Protein AF-A0A7W8AAS8-F1 (afdb_monomer_lite)

Structure (mmCIF, N/CA/C/O backbone):
data_AF-A0A7W8AAS8-F1
#
_entry.id   AF-A0A7W8AAS8-F1
#
loop_
_atom_site.group_PDB
_atom_site.id
_atom_site.type_symbol
_atom_site.label_atom_id
_atom_site.label_alt_id
_atom_site.label_comp_id
_atom_site.label_asym_id
_atom_site.label_entity_id
_atom_site.label_seq_id
_atom_site.pdbx_PDB_ins_code
_atom_site.Cartn_x
_atom_site.Cartn_y
_atom_site.Cartn_z
_atom_site.occupancy
_atom_site.B_iso_or_equiv
_atom_site.auth_seq_id
_atom_site.auth_comp_id
_atom_site.auth_asym_id
_atom_site.auth_atom_id
_atom_site.pdbx_PDB_model_num
ATOM 1 N N . MET A 1 1 ? 1.555 5.153 -0.323 1.00 91.62 1 MET A N 1
ATOM 2 C CA . MET A 1 1 ? 0.617 4.401 0.530 1.00 91.62 1 MET A CA 1
ATOM 3 C C . MET A 1 1 ? -0.033 5.398 1.460 1.00 91.62 1 MET A C 1
ATOM 5 O O . MET A 1 1 ? 0.688 6.033 2.213 1.00 91.62 1 MET A O 1
ATOM 9 N N . ALA A 1 2 ? -1.342 5.578 1.334 1.00 95.81 2 ALA A N 1
ATOM 10 C CA . ALA A 1 2 ? -2.146 6.468 2.158 1.00 95.81 2 ALA A CA 1
ATOM 11 C C . ALA A 1 2 ? -2.898 5.641 3.203 1.00 95.81 2 ALA A C 1
ATOM 13 O O . ALA A 1 2 ? -3.551 4.659 2.848 1.00 95.81 2 ALA A O 1
ATOM 14 N N . THR A 1 3 ? -2.791 6.040 4.463 1.00 96.00 3 THR A N 1
ATOM 15 C CA . THR A 1 3 ? -3.489 5.455 5.621 1.00 96.00 3 THR A CA 1
ATOM 16 C C . THR A 1 3 ? -3.979 6.595 6.507 1.00 96.00 3 THR A C 1
ATOM 18 O O . THR A 1 3 ? -3.568 7.733 6.301 1.00 96.00 3 THR A O 1
ATOM 21 N N . SER A 1 4 ? -4.824 6.324 7.490 1.00 97.06 4 SER A N 1
ATOM 22 C CA . SER A 1 4 ? -5.232 7.328 8.475 1.00 97.06 4 SER A CA 1
ATOM 23 C C . SER A 1 4 ? -5.307 6.713 9.858 1.00 97.06 4 SER A C 1
ATOM 25 O O . SER A 1 4 ? -5.569 5.519 9.967 1.00 97.06 4 SER A O 1
ATOM 27 N N . ASP A 1 5 ? -5.104 7.515 10.894 1.00 95.00 5 ASP A N 1
ATOM 28 C CA . ASP A 1 5 ? -5.282 7.070 12.277 1.00 95.00 5 ASP A CA 1
ATOM 29 C C . ASP A 1 5 ? -6.772 6.870 12.645 1.00 95.00 5 ASP A C 1
ATOM 31 O O . ASP A 1 5 ? -7.677 7.017 11.807 1.00 95.00 5 ASP A O 1
ATOM 35 N N . ALA A 1 6 ? -7.042 6.542 13.914 1.00 95.62 6 ALA A N 1
ATOM 36 C CA . ALA A 1 6 ? -8.401 6.395 14.446 1.00 95.62 6 ALA A CA 1
ATOM 37 C C . ALA A 1 6 ? -9.263 7.672 14.347 1.00 95.62 6 ALA A C 1
ATOM 39 O O . ALA A 1 6 ? -10.491 7.585 14.349 1.00 95.62 6 ALA A O 1
ATOM 40 N N . THR A 1 7 ? -8.646 8.855 14.271 1.00 96.38 7 THR A N 1
ATOM 41 C CA . THR A 1 7 ? -9.345 10.147 14.146 1.00 96.38 7 THR A CA 1
ATOM 42 C C . THR A 1 7 ? -9.642 10.520 12.694 1.00 96.38 7 THR A C 1
ATOM 44 O O . THR A 1 7 ? -10.396 11.458 12.433 1.00 96.38 7 THR A O 1
ATOM 47 N N . GLY A 1 8 ? -9.080 9.769 11.742 1.00 94.19 8 GLY A N 1
ATOM 48 C CA . GLY A 1 8 ? -9.170 10.048 10.316 1.00 94.19 8 GLY A CA 1
ATOM 49 C C . GLY A 1 8 ? -8.105 11.024 9.813 1.00 94.19 8 GLY A C 1
ATOM 50 O O . GLY A 1 8 ? -8.208 11.460 8.666 1.00 94.19 8 GLY A O 1
ATOM 51 N N . LEU A 1 9 ? -7.085 11.359 10.615 1.00 96.06 9 LEU A N 1
ATOM 52 C CA . LEU A 1 9 ? -5.961 12.173 10.155 1.00 96.06 9 LEU A CA 1
ATOM 53 C C . LEU A 1 9 ? -5.130 11.355 9.149 1.00 96.06 9 LEU A C 1
ATOM 55 O O . LEU A 1 9 ? -4.623 10.289 9.511 1.00 96.06 9 LEU A O 1
ATOM 59 N N . PRO A 1 10 ? -4.999 11.796 7.884 1.00 94.44 10 PRO A N 1
ATOM 60 C CA . PRO A 1 10 ? -4.303 11.020 6.869 1.00 94.44 10 PRO A CA 1
ATOM 61 C C . PRO A 1 10 ? -2.780 11.174 6.968 1.00 94.44 10 PRO A C 1
ATOM 63 O O . PRO A 1 10 ? -2.263 12.272 7.158 1.00 94.44 10 PRO A O 1
ATOM 66 N N . ASP A 1 11 ? -2.072 10.075 6.720 1.00 93.19 11 ASP A N 1
ATOM 67 C CA . ASP A 1 11 ? -0.629 10.012 6.486 1.00 93.19 11 ASP A CA 1
ATOM 68 C C . ASP A 1 11 ? -0.335 9.326 5.143 1.00 93.19 11 ASP A C 1
ATOM 70 O O . ASP A 1 11 ? -1.069 8.438 4.690 1.00 93.19 11 ASP A O 1
ATOM 74 N N . CYS A 1 12 ? 0.755 9.735 4.493 1.00 92.06 12 CYS A N 1
ATOM 75 C CA . CYS A 1 12 ? 1.197 9.173 3.227 1.00 92.06 12 CYS A CA 1
ATOM 76 C C . CYS A 1 12 ? 2.685 8.835 3.248 1.00 92.06 12 CYS A C 1
ATOM 78 O O . CYS A 1 12 ? 3.547 9.708 3.211 1.00 92.06 12 CYS A O 1
ATOM 80 N N . SER A 1 13 ? 2.979 7.542 3.148 1.00 88.62 13 SER A N 1
ATOM 81 C CA . SER A 1 13 ? 4.341 7.027 3.043 1.00 88.62 13 SER A CA 1
ATOM 82 C C . SER A 1 13 ? 4.624 6.513 1.622 1.00 88.62 13 SER A C 1
ATOM 84 O O . SER A 1 13 ? 3.861 5.674 1.115 1.00 88.62 13 SER A O 1
ATOM 86 N N . PRO A 1 14 ? 5.692 6.967 0.933 1.00 88.50 14 PRO A N 1
ATOM 87 C CA . PRO A 1 14 ? 6.099 6.374 -0.336 1.00 88.50 14 PRO A CA 1
ATOM 88 C C . PRO A 1 14 ? 6.553 4.930 -0.101 1.00 88.50 14 PRO A C 1
ATOM 90 O O . PRO A 1 14 ? 7.248 4.629 0.867 1.00 88.50 14 PRO A O 1
ATOM 93 N N . ARG A 1 15 ? 6.133 4.022 -0.985 1.00 86.38 15 ARG A N 1
ATOM 94 C CA . ARG A 1 15 ? 6.540 2.613 -0.966 1.00 86.38 15 ARG A CA 1
ATOM 95 C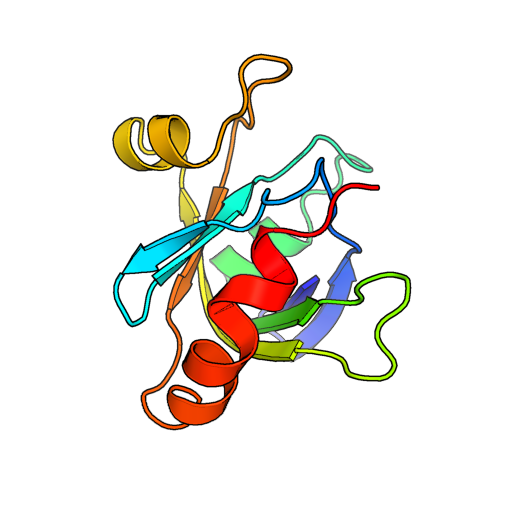 C . ARG A 1 15 ? 7.062 2.254 -2.345 1.00 86.38 15 ARG A C 1
ATOM 97 O O . ARG A 1 15 ? 6.484 2.670 -3.346 1.00 86.38 15 ARG A O 1
ATOM 104 N N . GLY A 1 16 ? 8.143 1.495 -2.376 1.00 82.81 16 GLY A N 1
ATOM 105 C CA . GLY A 1 16 ? 8.786 1.063 -3.602 1.00 82.81 16 GLY A CA 1
ATOM 106 C C . GLY A 1 16 ? 9.795 -0.031 -3.305 1.00 82.81 16 GLY A C 1
ATOM 107 O O . GLY A 1 16 ? 10.285 -0.154 -2.183 1.00 82.81 16 GLY A O 1
ATOM 108 N N . ASP A 1 17 ? 10.058 -0.833 -4.321 1.00 82.62 17 ASP A N 1
ATOM 109 C CA . ASP A 1 17 ? 11.038 -1.911 -4.337 1.00 82.62 17 ASP A CA 1
ATOM 110 C C . ASP A 1 17 ? 11.299 -2.252 -5.821 1.00 82.62 17 ASP A C 1
ATOM 112 O O . ASP A 1 17 ? 10.780 -1.570 -6.713 1.00 82.62 17 ASP A O 1
ATOM 116 N N . TYR A 1 18 ? 12.115 -3.265 -6.106 1.00 82.56 18 TYR A N 1
ATOM 117 C CA . TYR A 1 18 ? 12.409 -3.704 -7.472 1.00 82.56 18 TYR A CA 1
ATOM 118 C C . TYR A 1 18 ? 11.131 -3.973 -8.297 1.00 82.56 18 TYR A C 1
ATOM 120 O O . TYR A 1 18 ? 10.091 -4.325 -7.732 1.00 82.56 18 TYR A O 1
ATOM 128 N N . PRO A 1 19 ? 11.190 -3.852 -9.639 1.00 81.81 19 PRO A N 1
ATOM 129 C CA . PRO A 1 19 ? 10.088 -4.189 -10.538 1.00 81.81 19 PRO A CA 1
ATOM 130 C C . PRO A 1 19 ? 9.287 -5.429 -10.144 1.00 81.81 19 PRO A C 1
ATOM 132 O O . PRO A 1 19 ? 9.846 -6.493 -9.879 1.00 81.81 19 PRO A O 1
ATOM 135 N N . GLY A 1 20 ? 7.961 -5.287 -10.131 1.00 79.19 20 GLY A N 1
ATOM 136 C CA . GLY A 1 20 ? 7.052 -6.378 -9.784 1.00 79.19 20 GLY A CA 1
ATOM 137 C C . GLY A 1 20 ? 6.959 -6.683 -8.286 1.00 79.19 20 GLY A C 1
ATOM 138 O O . GLY A 1 20 ? 6.567 -7.798 -7.933 1.00 79.19 20 GLY A O 1
ATOM 139 N N . PHE A 1 21 ? 7.314 -5.733 -7.412 1.00 81.88 21 PHE A N 1
ATOM 140 C CA . PHE A 1 21 ? 7.221 -5.895 -5.956 1.00 81.88 21 PHE A CA 1
ATOM 141 C C . PHE A 1 21 ? 5.790 -6.063 -5.438 1.00 81.88 21 PHE A C 1
ATOM 143 O O . PHE A 1 21 ? 5.563 -6.818 -4.498 1.00 81.88 21 PHE A O 1
ATOM 150 N N . GLY A 1 22 ? 4.811 -5.388 -6.044 1.00 85.19 22 GLY A N 1
ATOM 151 C CA . GLY A 1 22 ? 3.404 -5.627 -5.741 1.00 85.19 22 GLY A CA 1
ATOM 152 C C . GLY A 1 22 ? 2.951 -6.946 -6.361 1.00 85.19 22 GLY A C 1
ATOM 153 O O . GLY A 1 22 ? 3.081 -7.123 -7.572 1.00 85.19 22 GLY A O 1
ATOM 154 N N . LYS A 1 23 ? 2.412 -7.867 -5.556 1.00 85.25 23 LYS A N 1
ATOM 155 C CA . LYS A 1 23 ? 1.918 -9.173 -6.023 1.00 85.25 23 LYS A CA 1
ATOM 156 C C . LYS A 1 23 ? 0.412 -9.278 -5.880 1.00 85.25 23 LYS A C 1
ATOM 158 O O . LYS A 1 23 ? -0.120 -9.102 -4.793 1.00 85.25 23 LYS A O 1
ATOM 163 N N . VAL A 1 24 ? -0.279 -9.615 -6.960 1.00 86.69 24 VAL A N 1
ATOM 164 C CA . VAL A 1 24 ? -1.706 -9.960 -6.919 1.00 86.69 24 VAL A CA 1
ATOM 165 C C . VAL A 1 24 ? -1.794 -11.440 -6.572 1.00 86.69 24 VAL A C 1
ATOM 167 O O . VAL A 1 24 ? -1.406 -12.274 -7.388 1.00 86.69 24 VAL A O 1
ATOM 170 N N . LEU A 1 25 ? -2.263 -11.743 -5.361 1.00 85.00 25 LEU A N 1
ATOM 171 C CA . LEU A 1 25 ? -2.416 -13.116 -4.872 1.00 85.00 25 LEU A CA 1
ATOM 172 C C . LEU A 1 25 ? -3.683 -13.766 -5.442 1.00 85.00 25 LEU A C 1
ATOM 174 O O . LEU A 1 25 ? -3.681 -14.945 -5.776 1.00 85.00 25 LEU A O 1
ATOM 178 N N . ASP A 1 26 ? -4.752 -12.980 -5.588 1.00 85.69 26 ASP A N 1
ATOM 179 C CA . ASP A 1 26 ? -6.031 -13.406 -6.158 1.00 85.69 26 ASP A CA 1
ATOM 180 C C . ASP A 1 26 ? -6.808 -12.201 -6.731 1.00 85.69 26 ASP A C 1
ATOM 182 O O . ASP A 1 26 ? -6.306 -11.081 -6.763 1.00 85.69 26 ASP A O 1
ATOM 186 N N . GLU A 1 27 ? -8.050 -12.399 -7.186 1.00 83.94 27 GLU A N 1
ATOM 187 C CA . GLU A 1 27 ? -8.883 -11.343 -7.794 1.00 83.94 27 GLU A CA 1
ATOM 188 C C . GLU A 1 27 ? -9.139 -10.101 -6.921 1.00 83.94 27 GLU A C 1
ATOM 190 O O . GLU A 1 27 ? -9.641 -9.092 -7.423 1.00 83.94 27 GLU A O 1
ATOM 195 N N . ARG A 1 28 ? -8.924 -10.186 -5.608 1.00 85.25 28 ARG A N 1
ATOM 196 C CA . ARG A 1 28 ? -9.179 -9.104 -4.651 1.00 85.25 28 ARG A CA 1
ATOM 197 C C . ARG A 1 28 ? -8.002 -8.817 -3.747 1.00 85.25 28 ARG A C 1
ATOM 199 O O . ARG A 1 28 ? -8.068 -7.821 -3.037 1.00 85.25 28 ARG A O 1
ATOM 206 N N . THR A 1 29 ? -6.972 -9.647 -3.765 1.00 87.12 29 THR A N 1
ATOM 207 C CA . THR A 1 29 ? -5.878 -9.563 -2.811 1.00 87.12 29 THR A CA 1
ATOM 208 C C . THR A 1 29 ? -4.588 -9.127 -3.482 1.00 87.12 29 THR A C 1
ATOM 210 O O . THR A 1 29 ? -4.092 -9.767 -4.411 1.00 87.12 29 THR A O 1
ATOM 213 N N . LEU A 1 30 ? -4.013 -8.052 -2.957 1.00 88.94 30 LEU A N 1
ATOM 214 C CA . LEU A 1 30 ? -2.713 -7.526 -3.336 1.00 88.94 30 LEU A CA 1
ATOM 215 C C . LEU A 1 30 ? -1.788 -7.557 -2.119 1.00 88.94 30 LEU A C 1
ATOM 217 O O . LEU A 1 30 ? -2.164 -7.093 -1.050 1.00 88.94 30 LEU A O 1
ATOM 221 N N . ALA A 1 31 ? -0.573 -8.058 -2.286 1.00 89.69 31 ALA A N 1
ATOM 222 C CA . ALA A 1 31 ? 0.471 -8.018 -1.279 1.00 89.69 31 ALA A CA 1
ATOM 223 C C . ALA A 1 31 ? 1.543 -6.997 -1.669 1.00 89.69 31 ALA A C 1
ATOM 225 O O . ALA A 1 31 ? 2.069 -7.022 -2.786 1.00 89.69 31 ALA A O 1
ATOM 226 N N . ILE A 1 32 ? 1.860 -6.105 -0.731 1.00 88.06 32 ILE A N 1
ATOM 227 C CA . ILE A 1 32 ? 2.915 -5.101 -0.854 1.00 88.06 32 ILE A CA 1
ATOM 228 C C . ILE A 1 32 ? 3.995 -5.399 0.192 1.00 88.06 32 ILE A C 1
ATOM 230 O O . ILE A 1 32 ? 3.676 -5.415 1.382 1.00 88.06 32 ILE A O 1
ATOM 234 N N . PRO A 1 33 ? 5.259 -5.619 -0.203 1.00 87.19 33 PRO A N 1
ATOM 235 C CA . PRO A 1 33 ? 6.348 -5.777 0.740 1.00 87.19 33 PRO A CA 1
ATOM 236 C C . PRO A 1 33 ? 6.585 -4.495 1.520 1.00 87.19 33 PRO A C 1
ATOM 238 O O . PRO A 1 33 ? 6.611 -3.399 0.955 1.00 87.19 33 PRO A O 1
ATOM 241 N N . ASP A 1 34 ? 6.823 -4.649 2.817 1.00 83.75 34 ASP A N 1
ATOM 242 C CA . ASP A 1 34 ? 7.369 -3.582 3.630 1.00 83.75 34 ASP A CA 1
ATOM 243 C C . ASP A 1 34 ? 8.892 -3.688 3.686 1.00 83.75 34 ASP A C 1
ATOM 245 O O . ASP A 1 34 ? 9.472 -4.703 4.093 1.00 83.75 34 ASP A O 1
ATOM 249 N N . ARG A 1 35 ? 9.546 -2.624 3.221 1.00 80.06 35 ARG A N 1
ATOM 250 C CA . ARG A 1 35 ? 10.997 -2.476 3.253 1.00 80.06 35 ARG A CA 1
ATOM 251 C C . ARG A 1 35 ? 11.376 -1.527 4.383 1.00 80.06 35 ARG A C 1
ATOM 253 O O . ARG A 1 35 ? 10.650 -0.562 4.611 1.00 80.06 35 ARG A O 1
ATOM 260 N N . PRO A 1 36 ? 12.517 -1.752 5.062 1.00 74.62 36 PRO A N 1
ATOM 261 C CA . PRO A 1 36 ? 12.984 -0.841 6.098 1.00 74.62 36 PRO A CA 1
ATOM 262 C C . PRO A 1 36 ? 13.104 0.588 5.552 1.00 74.62 36 PRO A C 1
ATOM 264 O O . PRO A 1 36 ? 13.970 0.872 4.729 1.00 74.62 36 PRO A O 1
ATOM 267 N N . GLY A 1 37 ? 12.204 1.465 5.994 1.00 76.75 37 GLY A N 1
ATOM 268 C CA . GLY A 1 37 ? 12.210 2.890 5.672 1.00 76.75 37 GLY A CA 1
ATOM 269 C C . GLY A 1 37 ? 12.801 3.722 6.810 1.00 76.75 37 GLY A C 1
ATOM 270 O O . GLY A 1 37 ? 13.794 3.346 7.433 1.00 76.75 37 GLY A O 1
ATOM 271 N N . ASN A 1 38 ? 12.129 4.825 7.144 1.00 75.88 38 ASN A N 1
ATOM 272 C CA . ASN A 1 38 ? 12.452 5.711 8.274 1.00 75.88 38 ASN A CA 1
ATOM 273 C C . ASN A 1 38 ? 12.256 5.073 9.671 1.00 75.88 38 ASN A C 1
ATOM 275 O O . ASN A 1 38 ? 12.482 5.738 10.676 1.00 75.88 38 ASN A O 1
ATOM 279 N N . LYS A 1 39 ? 11.855 3.793 9.738 1.00 74.69 39 LYS A N 1
ATOM 280 C CA . LYS A 1 39 ? 11.608 3.011 10.964 1.00 74.69 39 LYS A CA 1
ATOM 281 C C . LYS A 1 39 ? 10.523 3.583 11.890 1.00 74.69 39 LYS A C 1
ATOM 283 O O . LYS A 1 39 ? 10.482 3.199 13.054 1.00 74.69 39 LYS A O 1
ATOM 288 N N . LEU A 1 40 ? 9.641 4.451 11.386 1.00 79.44 40 LEU A N 1
ATOM 289 C CA . LEU A 1 40 ? 8.564 5.043 12.192 1.00 79.44 40 LEU A CA 1
ATOM 290 C C . LEU A 1 40 ? 7.306 4.163 12.272 1.00 79.44 40 LEU A C 1
ATOM 292 O O . LEU A 1 40 ? 6.519 4.316 13.193 1.00 79.44 40 LEU A O 1
ATOM 296 N N . ALA A 1 41 ? 7.143 3.186 11.369 1.00 84.81 41 ALA A N 1
ATOM 297 C CA . ALA A 1 41 ? 6.029 2.223 11.356 1.00 84.81 41 ALA A CA 1
ATOM 298 C C . ALA A 1 41 ? 4.611 2.847 11.394 1.00 84.81 41 ALA A C 1
ATOM 300 O O . ALA A 1 41 ? 3.639 2.139 11.662 1.00 84.81 41 ALA A O 1
ATOM 301 N N . ASP A 1 42 ? 4.476 4.134 11.054 1.00 89.88 42 ASP A N 1
ATOM 302 C CA . ASP A 1 42 ? 3.223 4.894 11.155 1.00 89.88 42 ASP A CA 1
ATOM 303 C C . ASP A 1 42 ? 2.080 4.239 10.377 1.00 89.88 42 ASP A C 1
ATOM 305 O O . ASP A 1 42 ? 0.991 4.050 10.912 1.00 89.88 42 ASP A O 1
ATOM 309 N N . SER A 1 43 ? 2.332 3.777 9.145 1.00 90.81 43 SER A N 1
ATOM 310 C CA . SER A 1 43 ? 1.284 3.114 8.360 1.00 90.81 43 SER A CA 1
ATOM 311 C C . SER A 1 43 ? 0.786 1.821 9.015 1.00 90.81 43 SER A C 1
ATOM 313 O O . SER A 1 43 ? -0.380 1.485 8.863 1.00 90.81 43 SER A O 1
ATOM 315 N N . PHE A 1 44 ? 1.633 1.078 9.737 1.00 91.62 44 PHE A N 1
ATOM 316 C CA . PHE A 1 44 ? 1.192 -0.134 10.436 1.00 91.62 44 PHE A CA 1
ATOM 317 C C . PHE A 1 44 ? 0.386 0.185 11.681 1.00 91.62 44 PHE A C 1
ATOM 319 O O . PHE A 1 44 ? -0.612 -0.484 11.936 1.00 91.62 44 PHE A O 1
ATOM 326 N N . ARG A 1 45 ? 0.792 1.220 12.420 1.00 92.69 45 ARG A N 1
ATOM 327 C CA . ARG A 1 45 ? 0.007 1.731 13.539 1.00 92.69 45 ARG A CA 1
ATOM 328 C C . ARG A 1 45 ? -1.375 2.178 13.066 1.00 92.69 45 ARG A C 1
ATOM 330 O O . ARG A 1 45 ? -2.371 1.737 13.626 1.00 92.69 45 ARG A O 1
ATOM 337 N N . ASN A 1 46 ? -1.425 2.960 11.989 1.00 95.19 46 ASN A N 1
ATOM 338 C CA . ASN A 1 46 ? -2.676 3.396 11.379 1.00 95.19 46 ASN A CA 1
ATOM 339 C C . ASN A 1 46 ? -3.542 2.199 10.976 1.00 95.19 46 ASN A C 1
ATOM 341 O O . ASN A 1 46 ? -4.688 2.131 11.389 1.00 95.19 46 ASN A O 1
ATOM 345 N N . LEU A 1 47 ? -2.983 1.206 10.270 1.00 94.38 47 LEU A N 1
ATOM 346 C CA . LEU A 1 47 ? -3.723 0.007 9.848 1.00 94.38 47 LEU A CA 1
ATOM 347 C C . LEU A 1 47 ? -4.243 -0.856 11.006 1.00 94.38 47 LEU A C 1
ATOM 349 O O . LEU A 1 47 ? -5.214 -1.587 10.821 1.00 94.38 47 LEU A O 1
ATOM 353 N N . ALA A 1 48 ? -3.615 -0.796 12.182 1.00 93.12 48 ALA A N 1
ATOM 354 C CA . ALA A 1 48 ? -4.093 -1.499 13.370 1.00 93.12 48 ALA A CA 1
ATOM 355 C C . ALA A 1 48 ? -5.331 -0.829 13.995 1.00 93.12 48 ALA A C 1
ATOM 357 O O . ALA A 1 48 ? -6.152 -1.511 14.605 1.00 93.12 48 ALA A O 1
ATOM 358 N N . GLU A 1 49 ? -5.469 0.489 13.843 1.00 95.12 49 GLU A N 1
ATOM 359 C CA . GLU A 1 49 ? -6.579 1.280 14.391 1.00 95.12 49 GLU A CA 1
ATOM 360 C C . GLU A 1 49 ? -7.680 1.551 13.346 1.00 95.12 49 GLU A C 1
ATOM 362 O O . GLU A 1 49 ? -8.855 1.701 13.685 1.00 95.12 49 GLU A O 1
ATOM 367 N N . ASN A 1 50 ? -7.305 1.600 12.069 1.00 95.75 50 ASN A N 1
ATOM 368 C CA . ASN A 1 50 ? -8.141 1.919 10.922 1.00 95.75 50 ASN A CA 1
ATOM 369 C C . ASN A 1 50 ? -7.593 1.205 9.677 1.00 95.75 50 ASN A C 1
ATOM 371 O O . ASN A 1 50 ? -6.575 1.582 9.100 1.00 95.75 50 ASN A O 1
ATOM 375 N N . ASP A 1 51 ? -8.303 0.176 9.228 1.00 95.88 51 ASP A N 1
ATOM 376 C CA . ASP A 1 51 ? -7.866 -0.704 8.142 1.00 95.88 51 ASP A CA 1
ATOM 377 C C . ASP A 1 51 ? -7.967 -0.072 6.739 1.00 95.88 51 ASP A C 1
ATOM 379 O O . ASP A 1 51 ? -7.632 -0.724 5.749 1.00 95.88 51 ASP A O 1
ATOM 383 N N . GLY A 1 52 ? -8.430 1.176 6.617 1.00 96.12 52 GLY A N 1
ATOM 384 C CA . GLY A 1 52 ? -8.542 1.886 5.347 1.00 96.12 52 GLY A CA 1
ATOM 385 C C . GLY A 1 52 ? -7.183 2.188 4.708 1.00 96.12 52 GLY A C 1
ATOM 386 O O . GLY A 1 52 ? -6.290 2.758 5.333 1.00 96.12 52 GLY A O 1
ATOM 387 N N . ILE A 1 53 ? -7.034 1.854 3.421 1.00 95.69 53 ILE A N 1
ATOM 388 C CA . ILE A 1 53 ? -5.797 2.097 2.670 1.00 95.69 53 ILE A CA 1
ATOM 389 C C . ILE A 1 53 ? -6.060 2.579 1.239 1.00 95.69 53 ILE A C 1
ATOM 391 O O . ILE A 1 53 ? -6.960 2.097 0.540 1.00 95.69 53 ILE A O 1
ATOM 395 N N . GLY A 1 54 ? -5.208 3.497 0.784 1.00 94.31 54 GLY A N 1
ATOM 396 C CA . GLY A 1 54 ? -5.094 3.926 -0.606 1.00 94.31 54 GLY A CA 1
ATOM 397 C C . GLY A 1 54 ? -3.689 3.680 -1.159 1.00 94.31 54 GLY A C 1
ATOM 398 O O . GLY A 1 54 ? -2.677 4.029 -0.546 1.00 94.31 54 GLY A O 1
ATOM 399 N N . LEU A 1 55 ? -3.606 3.100 -2.349 1.00 92.00 55 LEU A N 1
ATOM 400 C CA . LEU A 1 55 ? -2.373 2.927 -3.106 1.00 92.00 55 LEU A CA 1
ATOM 401 C C . LEU A 1 55 ? -2.466 3.675 -4.431 1.00 92.00 55 LEU A C 1
ATOM 403 O O . LEU A 1 55 ? -3.506 3.707 -5.085 1.00 92.00 55 LEU A O 1
ATOM 407 N N . MET A 1 56 ? -1.339 4.249 -4.829 1.00 90.88 56 MET A N 1
ATOM 408 C CA . MET A 1 56 ? -1.155 4.900 -6.114 1.00 90.88 56 MET A CA 1
ATOM 409 C C . MET A 1 56 ? 0.164 4.396 -6.687 1.00 90.88 56 MET A C 1
ATOM 411 O O . MET A 1 56 ? 1.215 4.575 -6.070 1.00 90.88 56 MET A O 1
ATOM 415 N N . PHE A 1 57 ? 0.094 3.733 -7.835 1.00 87.31 57 PHE A N 1
ATOM 416 C CA . PHE A 1 57 ? 1.261 3.258 -8.563 1.00 87.31 57 PHE A CA 1
ATOM 417 C C . PHE A 1 57 ? 1.664 4.313 -9.581 1.00 87.31 57 PHE A C 1
ATOM 419 O O . PHE A 1 57 ? 0.919 4.605 -10.517 1.00 87.31 57 PHE A O 1
ATOM 426 N N . VAL A 1 58 ? 2.853 4.872 -9.382 1.00 86.88 58 VAL A N 1
ATOM 427 C CA . VAL A 1 58 ? 3.502 5.766 -10.336 1.00 86.88 58 VAL A CA 1
ATOM 428 C C . VAL A 1 58 ? 4.552 4.945 -11.064 1.00 86.88 58 VAL A C 1
ATOM 430 O O . VAL A 1 58 ? 5.511 4.486 -10.446 1.00 86.88 58 VAL A O 1
ATOM 433 N N . ILE A 1 59 ? 4.345 4.721 -12.359 1.00 82.06 59 ILE A N 1
ATOM 434 C CA . ILE A 1 59 ? 5.235 3.893 -13.171 1.00 82.06 59 ILE A CA 1
ATOM 435 C C . ILE A 1 59 ? 5.988 4.818 -14.133 1.00 82.06 59 ILE A C 1
ATOM 437 O O . ILE A 1 59 ? 5.345 5.484 -14.949 1.00 82.06 59 ILE A O 1
ATOM 441 N N . PRO A 1 60 ? 7.329 4.898 -14.055 1.00 80.75 60 PRO A N 1
ATOM 442 C CA . PRO A 1 60 ? 8.114 5.708 -14.979 1.00 80.75 60 PRO A CA 1
ATOM 443 C C . PRO A 1 60 ? 7.799 5.371 -16.443 1.00 80.75 60 PRO A C 1
ATOM 445 O O . PRO A 1 60 ? 7.697 4.205 -16.814 1.00 80.75 60 PRO A O 1
ATOM 448 N N . GLY A 1 61 ? 7.622 6.399 -17.275 1.00 85.38 61 GLY A N 1
ATOM 449 C CA . GLY A 1 61 ? 7.293 6.243 -18.697 1.00 85.38 61 GLY A CA 1
ATOM 450 C C . GLY A 1 61 ? 5.803 6.051 -19.009 1.00 85.38 61 GLY A C 1
ATOM 451 O O . GLY A 1 61 ? 5.409 6.201 -20.165 1.00 85.38 61 GLY A O 1
ATOM 452 N N . LEU A 1 62 ? 4.955 5.802 -18.007 1.00 83.00 62 LEU A N 1
ATOM 453 C CA . LEU A 1 62 ? 3.499 5.816 -18.160 1.00 83.00 62 LEU A CA 1
ATOM 454 C C . LEU A 1 62 ? 2.939 7.181 -17.745 1.00 83.00 62 LEU A C 1
ATOM 456 O O . LEU A 1 62 ? 3.322 7.756 -16.730 1.00 83.00 62 LEU A O 1
ATOM 460 N N . ARG A 1 63 ? 2.010 7.709 -18.550 1.00 87.00 63 ARG A N 1
ATOM 461 C CA . ARG A 1 63 ? 1.281 8.959 -18.250 1.00 87.00 63 ARG A CA 1
ATOM 462 C C . ARG A 1 63 ? 0.056 8.732 -17.362 1.00 87.00 63 ARG A C 1
ATOM 464 O O . ARG A 1 63 ? -0.615 9.686 -16.983 1.00 87.00 63 ARG A O 1
ATOM 471 N N . GLU A 1 64 ? -0.234 7.474 -17.073 1.00 81.62 64 GLU A N 1
ATOM 472 C CA . GLU A 1 64 ? -1.372 7.017 -16.292 1.00 81.62 64 GLU A CA 1
ATOM 473 C C . GLU A 1 64 ? -0.884 6.515 -14.936 1.00 81.62 64 GLU A C 1
ATOM 475 O O . GLU A 1 64 ? 0.241 6.029 -14.797 1.00 81.62 64 GLU A O 1
ATOM 480 N N . VAL A 1 65 ? -1.752 6.622 -13.936 1.00 83.75 65 VAL A N 1
ATOM 481 C CA . VAL A 1 65 ? -1.505 6.133 -12.581 1.00 83.75 65 VAL A CA 1
ATOM 482 C C . VAL A 1 65 ? -2.584 5.127 -12.234 1.00 83.75 65 VAL A C 1
ATOM 484 O O . VAL A 1 65 ? -3.766 5.380 -12.455 1.00 83.75 65 VAL A O 1
ATOM 487 N N . LEU A 1 66 ? -2.189 3.987 -11.675 1.00 83.12 66 LEU A N 1
ATOM 488 C CA . LEU A 1 66 ? -3.153 3.027 -11.150 1.00 83.12 66 LEU A CA 1
ATOM 489 C C . LEU A 1 66 ? -3.447 3.393 -9.700 1.00 83.12 66 LEU A C 1
ATOM 491 O O . LEU A 1 66 ? -2.542 3.403 -8.861 1.00 83.12 66 LEU A O 1
ATOM 495 N N . ARG A 1 67 ? -4.717 3.666 -9.400 1.00 87.31 67 ARG A N 1
ATOM 496 C CA . ARG A 1 67 ? -5.182 3.884 -8.033 1.00 87.31 67 ARG A CA 1
ATOM 497 C C . ARG A 1 67 ? -5.960 2.675 -7.550 1.00 87.31 67 ARG A C 1
ATOM 499 O O . ARG A 1 67 ? -6.840 2.176 -8.240 1.00 87.31 67 ARG A O 1
ATOM 506 N N . VAL A 1 68 ? -5.661 2.243 -6.333 1.00 87.44 68 VAL A N 1
ATOM 507 C CA . VAL A 1 68 ? -6.366 1.146 -5.679 1.00 87.44 68 VAL A CA 1
ATOM 508 C C . VAL A 1 68 ? -6.741 1.601 -4.277 1.00 87.44 68 VAL A C 1
ATOM 510 O O . VAL A 1 68 ? -5.885 2.076 -3.539 1.00 87.44 68 VAL A O 1
ATOM 513 N N . ASN A 1 6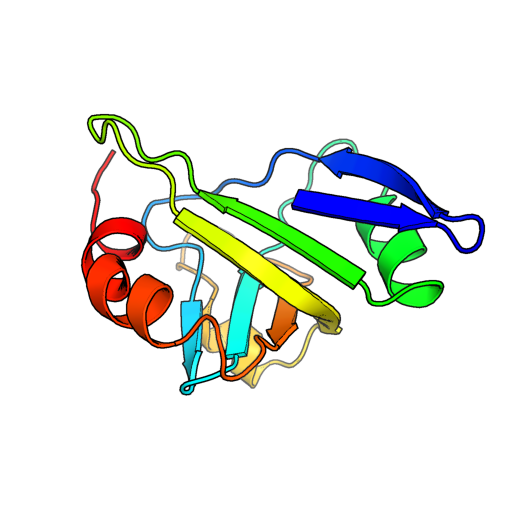9 ? -8.001 1.442 -3.886 1.00 91.25 69 ASN A N 1
ATOM 514 C CA . ASN A 1 69 ? -8.456 1.676 -2.512 1.00 91.25 69 ASN A CA 1
ATOM 515 C C . ASN A 1 69 ? -9.075 0.405 -1.946 1.00 91.25 69 ASN A C 1
ATOM 517 O O . ASN A 1 69 ? -9.702 -0.364 -2.678 1.00 91.25 69 ASN A O 1
ATOM 521 N N . GLY A 1 70 ? -8.923 0.192 -0.647 1.00 93.44 70 GLY A N 1
ATOM 522 C CA . GLY A 1 70 ? -9.357 -1.044 -0.023 1.00 93.44 70 GLY A CA 1
ATOM 523 C C . GLY A 1 70 ? -9.139 -1.053 1.475 1.00 93.44 70 GLY A C 1
ATOM 524 O O . GLY A 1 70 ? -9.001 -0.005 2.104 1.00 93.44 70 GLY A O 1
ATOM 525 N N . ARG A 1 71 ? -9.122 -2.266 2.018 1.00 94.56 71 ARG A N 1
ATOM 526 C CA . ARG A 1 71 ? -8.781 -2.533 3.415 1.00 94.56 71 ARG A CA 1
ATOM 527 C C . ARG A 1 71 ? -7.475 -3.297 3.477 1.00 94.56 71 ARG A C 1
ATOM 529 O O . ARG A 1 71 ? -7.269 -4.151 2.614 1.00 94.56 71 ARG A O 1
ATOM 536 N N . ALA A 1 72 ? -6.619 -3.024 4.449 1.00 94.88 72 ALA A N 1
ATOM 537 C CA . ALA A 1 72 ? -5.374 -3.755 4.606 1.00 94.88 72 ALA A CA 1
ATOM 538 C C . ALA A 1 72 ? -5.053 -4.130 6.044 1.00 94.88 72 ALA A C 1
ATOM 540 O O . ALA A 1 72 ? -5.527 -3.512 6.989 1.00 94.88 72 ALA A O 1
ATOM 541 N N . TYR A 1 73 ? -4.206 -5.144 6.177 1.00 93.38 73 TYR A N 1
ATOM 542 C CA . TYR A 1 73 ? -3.598 -5.529 7.440 1.00 93.38 73 TYR A CA 1
ATOM 543 C C . TYR A 1 73 ? -2.130 -5.934 7.231 1.00 93.38 73 TYR A C 1
ATOM 545 O O . TYR A 1 73 ? -1.767 -6.393 6.138 1.00 93.38 73 TYR A O 1
ATOM 553 N N . PRO A 1 74 ? -1.270 -5.759 8.250 1.00 91.38 74 PRO A N 1
ATOM 554 C CA . PRO A 1 74 ? 0.082 -6.301 8.244 1.00 91.38 74 PRO A CA 1
ATOM 555 C C . PRO A 1 74 ? 0.063 -7.827 8.420 1.00 91.38 74 PRO A C 1
ATOM 557 O O . PRO A 1 74 ? -0.682 -8.345 9.246 1.00 91.38 74 PRO A O 1
ATOM 560 N N . THR A 1 75 ? 0.899 -8.546 7.676 1.00 89.44 75 THR A N 1
ATOM 561 C CA . THR A 1 75 ? 1.091 -9.998 7.808 1.00 89.44 75 THR A CA 1
ATOM 562 C C . THR A 1 75 ? 2.559 -10.372 7.613 1.00 89.44 75 THR A C 1
ATOM 564 O O . THR A 1 75 ? 3.283 -9.712 6.864 1.00 89.44 75 THR A O 1
ATOM 567 N N . ASP A 1 76 ? 3.000 -11.427 8.286 1.00 88.38 76 ASP A N 1
ATOM 568 C CA . ASP A 1 76 ? 4.298 -12.086 8.128 1.00 88.38 76 ASP A CA 1
ATOM 569 C C . ASP A 1 76 ? 4.141 -13.569 7.735 1.00 88.38 76 ASP A C 1
ATOM 571 O O . ASP A 1 76 ? 5.087 -14.353 7.839 1.00 88.38 76 ASP A O 1
ATOM 575 N N . GLU A 1 77 ? 2.953 -13.948 7.245 1.00 88.12 77 GLU A N 1
ATOM 576 C CA . GLU A 1 77 ? 2.636 -15.314 6.833 1.00 88.12 77 GLU A CA 1
ATOM 577 C C . GLU A 1 77 ? 3.670 -15.854 5.824 1.00 88.12 77 GLU A C 1
ATOM 579 O O . GLU A 1 77 ? 3.890 -15.233 4.772 1.00 88.12 77 GLU A O 1
ATOM 584 N N . PRO A 1 78 ? 4.285 -17.027 6.092 1.00 85.38 78 PRO A N 1
ATOM 585 C CA . PRO A 1 78 ? 5.353 -17.574 5.255 1.00 85.38 78 PRO A CA 1
ATOM 586 C C . PRO A 1 78 ? 4.945 -17.770 3.794 1.00 85.38 78 PRO A C 1
ATOM 588 O O . PRO A 1 78 ? 5.735 -17.490 2.892 1.00 85.38 78 PRO A O 1
ATOM 591 N N . ASP A 1 79 ? 3.704 -18.199 3.561 1.00 86.06 79 ASP A N 1
ATOM 592 C CA . ASP A 1 79 ? 3.179 -18.469 2.222 1.00 86.06 79 ASP A CA 1
ATOM 593 C C . ASP A 1 79 ? 3.053 -17.181 1.401 1.00 86.06 79 ASP A C 1
ATOM 595 O O . ASP A 1 79 ? 3.406 -17.145 0.222 1.00 86.06 79 ASP A O 1
ATOM 599 N N . VAL A 1 80 ? 2.635 -16.082 2.035 1.00 84.81 80 VAL A N 1
ATOM 600 C CA . VAL A 1 80 ? 2.575 -14.768 1.386 1.00 84.81 80 VAL A CA 1
ATOM 601 C C . VAL A 1 80 ? 3.990 -14.227 1.158 1.00 84.81 80 VAL A C 1
ATOM 603 O O . VAL A 1 80 ? 4.301 -13.713 0.079 1.00 84.81 80 VAL A O 1
ATOM 606 N N . ALA A 1 81 ? 4.885 -14.391 2.135 1.00 83.56 81 ALA A N 1
ATOM 607 C CA . ALA A 1 81 ? 6.276 -13.957 2.030 1.00 83.56 81 ALA A CA 1
ATOM 608 C C . ALA A 1 81 ? 7.030 -14.669 0.900 1.00 83.56 81 ALA A C 1
ATOM 610 O O . ALA A 1 81 ? 7.794 -14.023 0.175 1.00 83.56 81 ALA A O 1
ATOM 611 N N . ALA A 1 82 ? 6.780 -15.962 0.695 1.00 81.06 82 ALA A N 1
ATOM 612 C CA . ALA A 1 82 ? 7.382 -16.740 -0.383 1.00 81.06 82 ALA A CA 1
ATOM 613 C C . ALA A 1 82 ? 7.031 -16.193 -1.779 1.00 81.06 82 ALA A C 1
ATOM 615 O O . ALA A 1 82 ? 7.859 -16.253 -2.686 1.00 81.06 82 ALA A O 1
ATOM 616 N N . VAL A 1 83 ? 5.838 -15.614 -1.948 1.00 78.56 83 VAL A N 1
ATOM 617 C CA . VAL A 1 83 ? 5.364 -15.070 -3.233 1.00 78.56 83 VAL A CA 1
ATOM 618 C C . VAL A 1 83 ? 5.911 -13.666 -3.508 1.00 78.56 83 VAL A C 1
ATOM 620 O O . VAL A 1 83 ? 6.179 -13.305 -4.657 1.00 78.56 83 VAL A O 1
ATOM 623 N N . VAL A 1 84 ? 6.064 -12.848 -2.465 1.00 74.50 84 VAL A N 1
ATOM 624 C CA . VAL A 1 84 ? 6.396 -11.420 -2.599 1.00 74.50 84 VAL A CA 1
ATOM 625 C C . VAL A 1 84 ? 7.898 -11.160 -2.668 1.00 74.50 84 VAL A C 1
ATOM 627 O O . VAL A 1 84 ? 8.324 -10.171 -3.262 1.00 74.50 84 VAL A O 1
ATOM 630 N N . THR A 1 85 ? 8.717 -12.033 -2.089 1.00 66.25 85 THR A N 1
ATOM 631 C CA . THR A 1 85 ? 10.130 -11.739 -1.845 1.00 66.25 85 THR A CA 1
ATOM 632 C C . THR A 1 85 ? 11.030 -12.166 -3.014 1.00 66.25 85 THR A C 1
ATOM 634 O O . THR A 1 85 ? 11.232 -13.364 -3.208 1.00 66.25 85 THR A O 1
ATOM 637 N N . PRO A 1 86 ? 11.654 -11.242 -3.774 1.00 60.12 86 PRO A N 1
ATOM 638 C CA . PRO A 1 86 ? 12.753 -11.604 -4.665 1.00 60.12 86 PRO A CA 1
ATOM 639 C C . PRO A 1 86 ? 14.012 -11.973 -3.859 1.00 60.12 86 PRO A C 1
ATOM 641 O O . PRO A 1 86 ? 14.243 -11.451 -2.767 1.00 60.12 86 PRO A O 1
ATOM 644 N N . ALA A 1 87 ? 14.860 -12.840 -4.423 1.00 51.00 87 ALA A N 1
ATOM 645 C CA . ALA A 1 87 ? 16.005 -13.489 -3.765 1.00 51.00 87 ALA A CA 1
ATOM 646 C C . ALA A 1 87 ? 17.031 -12.558 -3.073 1.00 51.00 87 ALA A C 1
ATOM 648 O O . ALA A 1 87 ? 17.857 -13.030 -2.298 1.00 51.00 87 ALA A O 1
ATOM 649 N N . VAL A 1 88 ? 16.996 -11.248 -3.338 1.00 47.22 88 VAL A N 1
ATOM 650 C CA . VAL A 1 88 ? 18.053 -10.292 -2.967 1.00 47.22 88 VAL A CA 1
ATOM 651 C C . VAL A 1 88 ? 17.816 -9.619 -1.605 1.00 47.22 88 VAL A C 1
ATOM 653 O O . VAL A 1 88 ? 18.753 -9.097 -1.009 1.00 47.22 88 VAL A O 1
ATOM 656 N N . SER A 1 89 ? 16.591 -9.624 -1.065 1.00 52.72 89 SER A N 1
ATOM 657 C CA . SER A 1 89 ? 16.321 -9.063 0.269 1.00 52.72 89 SER A CA 1
ATOM 658 C C . SER A 1 89 ? 14.982 -9.555 0.814 1.00 52.72 89 SER A C 1
ATOM 660 O O . SER A 1 89 ? 13.969 -9.459 0.119 1.00 52.72 89 SER A O 1
ATOM 662 N N . ARG A 1 90 ? 14.943 -10.022 2.071 1.00 57.16 90 ARG A N 1
ATOM 663 C CA . ARG A 1 90 ? 13.711 -10.479 2.739 1.00 57.16 90 ARG A CA 1
ATOM 664 C C . ARG A 1 90 ? 12.895 -9.306 3.280 1.00 57.16 90 ARG A C 1
ATOM 666 O O . ARG A 1 90 ? 13.371 -8.581 4.152 1.00 57.16 90 ARG A O 1
ATOM 673 N N . ALA A 1 91 ? 11.669 -9.134 2.785 1.00 58.81 91 ALA A N 1
ATOM 674 C CA . ALA A 1 91 ? 10.666 -8.347 3.497 1.00 58.81 91 ALA A CA 1
ATOM 675 C C . ALA A 1 91 ? 10.280 -9.114 4.773 1.00 58.81 91 ALA A C 1
ATOM 677 O O . ALA A 1 91 ? 10.141 -10.335 4.733 1.00 58.81 91 ALA A O 1
ATOM 678 N N . ARG A 1 92 ? 10.181 -8.419 5.912 1.00 61.88 92 ARG A N 1
ATOM 679 C CA . ARG A 1 92 ? 9.783 -9.040 7.192 1.00 61.88 92 ARG A CA 1
ATOM 680 C C . ARG A 1 92 ? 8.289 -8.923 7.463 1.00 61.88 92 ARG A C 1
ATOM 682 O O . ARG A 1 92 ? 7.746 -9.755 8.169 1.00 61.88 92 ARG A O 1
ATOM 689 N N . LEU A 1 93 ? 7.661 -7.896 6.904 1.00 64.56 93 LEU A N 1
ATOM 690 C CA . LEU A 1 93 ? 6.225 -7.683 6.950 1.00 64.56 93 LEU A CA 1
ATOM 691 C C . LEU A 1 93 ? 5.716 -7.353 5.555 1.00 64.56 93 LEU A C 1
ATOM 693 O O . LEU A 1 93 ? 6.431 -6.794 4.719 1.00 64.56 93 LEU A O 1
ATOM 697 N N . LEU A 1 94 ? 4.458 -7.693 5.329 1.00 72.19 94 LEU A N 1
ATOM 698 C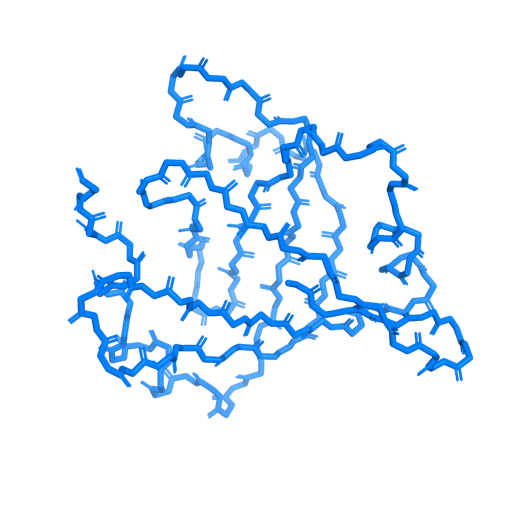 CA . LEU A 1 94 ? 3.722 -7.454 4.103 1.00 72.19 94 LEU A CA 1
ATOM 699 C C . LEU A 1 94 ? 2.431 -6.731 4.462 1.00 72.19 94 LEU A C 1
ATOM 701 O O . LEU A 1 94 ? 1.816 -6.997 5.488 1.00 72.19 94 LEU A O 1
ATOM 705 N N . THR A 1 95 ? 2.006 -5.816 3.605 1.00 76.50 95 THR A N 1
ATOM 706 C CA . THR A 1 95 ? 0.670 -5.227 3.674 1.00 76.50 95 THR A CA 1
ATOM 707 C C . THR A 1 95 ? -0.217 -5.983 2.703 1.00 76.50 95 THR A C 1
ATOM 709 O O . THR A 1 95 ? 0.015 -5.928 1.492 1.00 76.50 95 THR A O 1
ATOM 712 N N . LEU A 1 96 ? -1.212 -6.696 3.224 1.00 79.75 96 LEU A N 1
ATOM 713 C CA . LEU A 1 96 ? -2.182 -7.413 2.410 1.00 79.75 96 LEU A CA 1
ATOM 714 C C . LEU A 1 96 ? -3.429 -6.554 2.265 1.00 79.75 96 LEU A C 1
ATOM 716 O O . LEU A 1 96 ? -4.072 -6.213 3.249 1.00 79.75 96 LEU A O 1
ATOM 720 N N . MET A 1 97 ? -3.749 -6.191 1.031 1.00 85.69 97 MET A N 1
ATOM 721 C CA . MET A 1 97 ? -4.829 -5.286 0.680 1.00 85.69 97 MET A CA 1
ATOM 722 C C . MET A 1 97 ? -5.947 -6.034 -0.039 1.00 85.69 97 MET A C 1
ATOM 724 O O . MET A 1 97 ? -5.704 -6.714 -1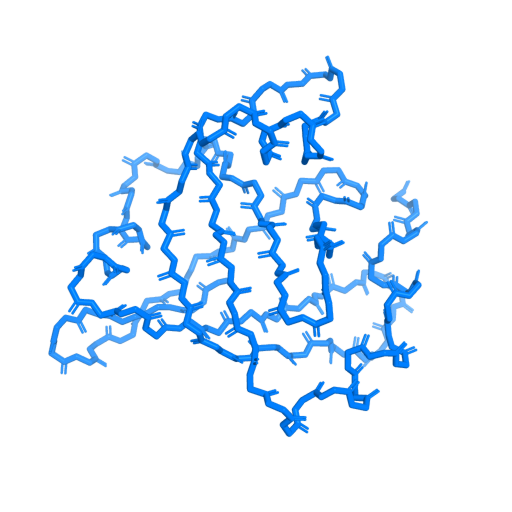.035 1.00 85.69 97 MET A O 1
ATOM 728 N N . ARG A 1 98 ? -7.183 -5.840 0.426 1.00 83.81 98 ARG A N 1
ATOM 729 C CA . ARG A 1 98 ? -8.411 -6.343 -0.193 1.00 83.81 98 ARG A CA 1
ATOM 730 C C . ARG A 1 98 ? -9.164 -5.232 -0.915 1.00 83.81 98 ARG A C 1
ATOM 732 O O . ARG A 1 98 ? -9.533 -4.228 -0.302 1.00 83.81 98 ARG A O 1
ATOM 739 N N . THR A 1 99 ? -9.433 -5.424 -2.203 1.00 78.69 99 THR A N 1
ATOM 740 C CA . THR A 1 99 ? -10.102 -4.431 -3.057 1.00 78.69 99 THR A CA 1
ATOM 741 C C . THR A 1 99 ? -11.620 -4.679 -3.179 1.00 78.69 99 THR A C 1
ATOM 743 O O . THR A 1 99 ? -12.075 -5.830 -3.242 1.00 78.69 99 THR A O 1
ATOM 746 N N . PRO A 1 100 ? -12.458 -3.621 -3.223 1.00 69.00 100 PRO A N 1
ATOM 747 C CA . PRO A 1 100 ? -13.886 -3.740 -3.518 1.00 69.00 100 PRO A CA 1
ATOM 748 C C . PRO A 1 100 ? -14.154 -4.180 -4.967 1.00 69.00 100 PRO A C 1
ATOM 750 O O . PRO A 1 100 ? -13.400 -3.853 -5.882 1.00 69.00 100 PRO A O 1
ATOM 753 N N . ARG A 1 101 ? -15.298 -4.845 -5.211 1.00 61.25 101 ARG A N 1
ATOM 754 C CA . ARG A 1 101 ? -15.711 -5.326 -6.552 1.00 61.25 101 ARG A CA 1
ATOM 755 C C . ARG A 1 101 ? -15.723 -4.236 -7.636 1.00 61.25 101 ARG A C 1
ATOM 757 O O . ARG A 1 101 ? -15.517 -4.563 -8.800 1.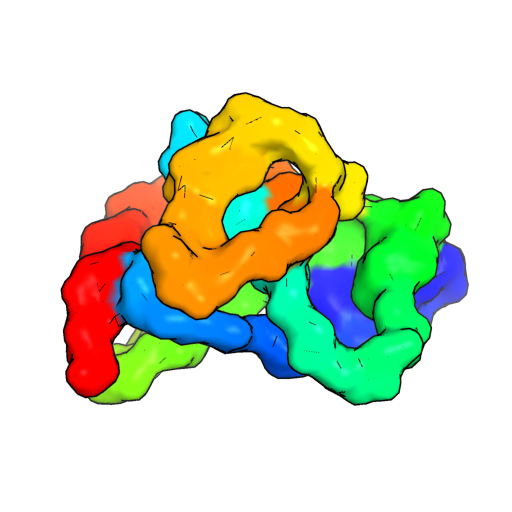00 61.25 101 ARG A O 1
ATOM 764 N N . SER A 1 102 ? -15.962 -2.977 -7.272 1.00 56.53 102 SER A N 1
ATOM 765 C CA . SER A 1 102 ? -16.064 -1.848 -8.206 1.00 56.53 102 SER A CA 1
ATOM 766 C C . SER A 1 102 ? -14.747 -1.487 -8.900 1.00 56.53 102 SER A C 1
ATOM 768 O O . SER A 1 102 ? -14.787 -0.949 -9.998 1.00 56.53 102 SER A O 1
ATOM 770 N N . GLN A 1 103 ? -13.591 -1.831 -8.324 1.00 61.19 103 GLN A N 1
ATOM 771 C CA . GLN A 1 103 ? -12.270 -1.500 -8.885 1.00 61.19 103 GLN A CA 1
ATOM 772 C C . GLN A 1 103 ? -11.680 -2.631 -9.759 1.00 61.19 103 GLN A C 1
ATOM 774 O O . GLN A 1 103 ? -10.516 -2.584 -10.148 1.00 61.19 103 GLN A O 1
ATOM 779 N N . ARG A 1 104 ? -12.486 -3.656 -10.101 1.00 59.41 104 ARG A N 1
ATOM 780 C CA . ARG A 1 104 ? -12.058 -4.842 -10.874 1.00 59.41 104 ARG A CA 1
ATOM 781 C C . ARG A 1 104 ? -11.637 -4.545 -12.313 1.00 59.41 104 ARG A C 1
ATOM 783 O O . ARG A 1 104 ? -10.661 -5.128 -12.765 1.00 59.41 104 ARG A O 1
ATOM 790 N N . ARG A 1 105 ? -12.371 -3.688 -13.036 1.00 52.94 105 ARG A N 1
ATOM 791 C CA . ARG A 1 105 ? -12.072 -3.382 -14.452 1.00 52.94 105 ARG A CA 1
ATOM 792 C C . ARG A 1 105 ? -10.719 -2.687 -14.594 1.00 52.94 105 ARG A C 1
ATOM 794 O O . ARG A 1 105 ? -9.878 -3.140 -15.356 1.00 52.94 105 ARG A O 1
ATOM 801 N N . GLU A 1 106 ? -10.486 -1.682 -13.759 1.00 52.56 106 GLU A N 1
ATOM 802 C CA . GLU A 1 106 ? -9.272 -0.862 -13.780 1.00 52.56 106 GLU A CA 1
ATOM 803 C C . GLU A 1 106 ? -8.025 -1.638 -13.312 1.00 52.56 106 GLU A C 1
ATOM 805 O O . GLU A 1 106 ? -6.945 -1.480 -13.880 1.00 52.56 106 GLU A O 1
ATOM 810 N N . ALA A 1 107 ? -8.172 -2.530 -12.322 1.00 52.25 107 ALA A N 1
ATOM 811 C CA . ALA A 1 107 ? -7.086 -3.400 -11.863 1.00 52.25 107 ALA A CA 1
ATOM 812 C C . ALA A 1 107 ? -6.762 -4.535 -12.854 1.00 52.25 107 ALA A C 1
ATOM 814 O O . ALA A 1 107 ? -5.598 -4.907 -12.986 1.00 52.25 107 ALA A O 1
ATOM 815 N N . ALA A 1 108 ? -7.764 -5.083 -13.554 1.00 52.62 108 ALA A N 1
ATOM 816 C CA . ALA A 1 108 ? -7.565 -6.132 -14.555 1.00 52.62 108 ALA A CA 1
ATOM 817 C C . ALA A 1 108 ? -6.900 -5.598 -15.834 1.00 52.62 108 ALA A C 1
ATOM 819 O O . ALA A 1 108 ? -5.984 -6.234 -16.345 1.00 52.62 108 ALA A O 1
ATOM 820 N N . GLU A 1 109 ? -7.303 -4.416 -16.309 1.00 53.56 109 GLU A N 1
ATOM 821 C CA . GLU A 1 109 ? -6.725 -3.769 -17.498 1.00 53.56 109 GLU A CA 1
ATOM 822 C C . GLU A 1 109 ? -5.264 -3.331 -17.286 1.00 53.56 109 GLU A C 1
ATOM 824 O O . GLU A 1 109 ? -4.474 -3.315 -18.228 1.00 53.56 109 GLU A O 1
ATOM 829 N N . ASN A 1 110 ? -4.871 -3.035 -16.042 1.00 52.56 110 ASN A N 1
ATOM 830 C CA . ASN A 1 110 ? -3.532 -2.539 -15.707 1.00 52.56 110 ASN A CA 1
ATOM 831 C C . ASN A 1 110 ? -2.610 -3.574 -15.040 1.00 52.56 110 ASN A C 1
ATOM 833 O O . ASN A 1 110 ? -1.463 -3.246 -14.711 1.00 52.56 110 ASN A O 1
ATOM 837 N N . ARG A 1 111 ? -3.080 -4.817 -14.859 1.00 56.06 111 ARG A N 1
ATOM 838 C CA . ARG A 1 111 ? -2.371 -5.891 -14.139 1.00 56.06 111 ARG A CA 1
ATOM 839 C C . ARG A 1 111 ? -0.961 -6.130 -14.687 1.00 56.06 111 ARG A C 1
ATOM 841 O O . ARG A 1 111 ? -0.006 -6.182 -13.916 1.00 56.06 111 ARG A O 1
ATOM 848 N N . ASP A 1 112 ? -0.827 -6.176 -16.009 1.00 53.09 112 ASP A N 1
ATOM 849 C CA . ASP A 1 112 ? 0.448 -6.472 -16.672 1.00 53.09 112 ASP A CA 1
ATOM 850 C C . ASP A 1 112 ? 1.392 -5.261 -16.722 1.00 53.09 112 ASP A C 1
ATOM 852 O O . ASP A 1 112 ? 2.614 -5.420 -16.753 1.00 53.09 112 ASP A O 1
ATOM 856 N N . ARG A 1 113 ? 0.852 -4.037 -16.669 1.00 57.56 113 ARG A N 1
ATOM 857 C CA . ARG A 1 113 ? 1.621 -2.786 -16.793 1.00 57.56 113 ARG A CA 1
ATOM 858 C C . ARG A 1 113 ? 2.352 -2.410 -15.503 1.00 57.56 113 ARG A C 1
ATOM 860 O O . ARG A 1 113 ? 3.501 -1.973 -15.550 1.00 57.56 113 ARG A O 1
ATOM 867 N N . ALA A 1 114 ? 1.712 -2.619 -14.351 1.00 52.69 114 ALA A N 1
ATOM 868 C CA . ALA A 1 114 ? 2.304 -2.333 -13.042 1.00 52.69 114 ALA A CA 1
ATOM 869 C C . ALA A 1 114 ? 3.318 -3.396 -12.581 1.00 52.69 114 ALA A C 1
ATOM 871 O O . ALA A 1 114 ? 4.198 -3.093 -11.776 1.00 52.69 114 ALA A O 1
ATOM 872 N N . MET A 1 115 ? 3.216 -4.630 -13.087 1.00 53.62 115 MET A N 1
ATOM 873 C CA . MET A 1 115 ? 4.032 -5.763 -12.628 1.00 53.62 115 MET A CA 1
ATOM 874 C C . MET A 1 115 ? 5.274 -6.056 -13.476 1.00 53.62 115 MET A C 1
ATOM 876 O O . MET A 1 115 ? 6.214 -6.655 -12.958 1.00 53.62 115 MET A O 1
ATOM 880 N N . THR A 1 116 ? 5.297 -5.647 -14.750 1.00 46.25 116 THR A N 1
ATOM 881 C CA . THR A 1 116 ? 6.290 -6.138 -15.734 1.00 46.25 116 THR A CA 1
ATOM 882 C C . THR A 1 116 ? 7.396 -5.132 -16.083 1.00 46.25 116 THR A C 1
ATOM 884 O O . THR A 1 116 ? 8.363 -5.481 -16.759 1.00 46.25 116 THR A O 1
ATOM 887 N N . THR A 1 117 ? 7.296 -3.877 -15.644 1.00 39.59 117 THR A N 1
ATOM 888 C CA . THR A 1 117 ? 8.183 -2.811 -16.140 1.00 39.59 117 THR A CA 1
ATOM 889 C C . THR A 1 117 ? 9.577 -2.878 -15.501 1.00 39.59 117 THR A C 1
ATOM 891 O O . THR A 1 117 ? 9.735 -2.557 -14.326 1.00 39.59 117 THR A O 1
ATOM 894 N N . ARG A 1 118 ? 10.589 -3.299 -16.281 1.00 33.59 118 ARG A N 1
ATOM 895 C CA . ARG A 1 118 ? 12.025 -3.195 -15.946 1.00 33.59 118 ARG A CA 1
ATOM 896 C C . ARG A 1 118 ? 12.405 -1.713 -15.782 1.00 33.59 118 ARG A C 1
ATOM 898 O O . ARG A 1 118 ? 12.056 -0.923 -16.655 1.00 33.59 118 ARG A O 1
ATOM 905 N N . VAL A 1 119 ? 13.084 -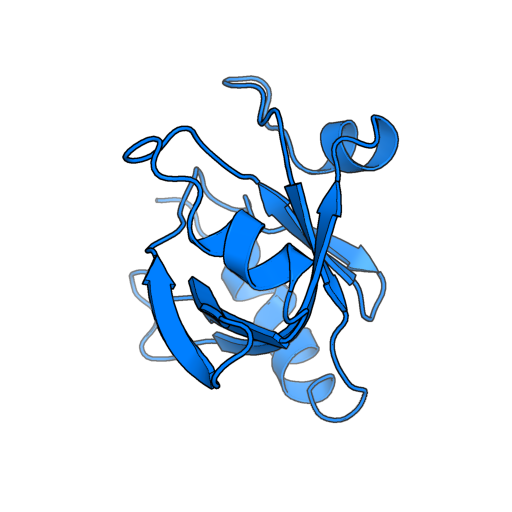1.365 -14.680 1.00 37.53 119 VAL A N 1
ATOM 906 C CA . VAL A 1 119 ? 13.788 -0.071 -14.525 1.00 37.53 119 VAL A CA 1
ATOM 907 C C . VAL A 1 119 ? 15.031 -0.076 -15.400 1.00 37.53 119 VAL A C 1
ATOM 909 O O . VAL A 1 119 ? 15.683 -1.146 -15.447 1.00 37.53 119 VAL A O 1
#

Radius of gyration: 13.79 Å; chains: 1; bounding box: 34×31×33 Å

Foldseek 3Di:
DWFAALVRHIDDDDADDFAQLWDDPDLFKIKHFDDDDPPPCVRQNRLVRPQWDKDWQDDPPDPDIQIFIFGWHKDQDPVSQVRNDDPPDGRRIMIMGGGDPVCRVSCVVCVCVRRPDHD

pLDDT: mean 79.23, std 15.65, range [33.59, 97.06]

Sequence (119 aa):
MATSDATGLPDCSPRGDYPGFGKVLDERTLAIPDRPGNKLADSFRNLAENDGIGLMFVIPGLREVLRVNGRAYPTDEPDVAAVVTPAVSRARLLTLMRTPRSQRREAAENRDRAMTTRV

Secondary structure (DSSP, 8-state):
-EEE-TT--EEE-----STT-SEE-SSSEEEEEEP--SS--HHHHHHHH--EEEEEEE-TT-S-EEEEEEEEEEE--HHHHHHH--TT---SEEEEEE--GGGHHHHHHTHHHHHH---

Organism: NCBI:txid714136

InterPro domains:
  IPR011576 Pyridoxamine 5'-phosphate oxidase, N-terminal [PF01243] (1-92)
  IPR012349 FMN-binding split barrel [G3DSA:2.30.110.10] (1-98)